Protein AF-A0A965DCK8-F1 (afdb_monomer_lite)

Foldseek 3Di:
DDDDDDDDDDDPPPPPPPPDPPPPPFAEDEPCLQAAPPDDLCVVVPPPPLVPDDPPDPVNVVVVVSSVVSVVVGDTHCVCPPGGHDYDDDDDAPDDDPPDDD

pLDDT: mean 80.08, std 18.5, range [38.28, 96.31]

Sequence (102 aa):
MRKLWIAGCLGMAVLLGSANAWAQNWTEIKWQTLVPKGWDPTKEFKGFDLSKLQDSDPQADAMLKKMREVWDAAPTNDSLQGQKVRISGFAIPLERKGEKVK

Structure (mmCIF, N/CA/C/O backbone):
data_AF-A0A965DCK8-F1
#
_entry.id   AF-A0A965DCK8-F1
#
loop_
_atom_site.group_PDB
_atom_site.id
_atom_site.type_symbol
_atom_site.label_atom_id
_atom_site.label_alt_id
_atom_site.label_comp_id
_atom_site.label_asym_id
_atom_site.label_entity_id
_atom_site.label_seq_id
_atom_site.pdbx_PDB_ins_code
_atom_site.Cartn_x
_atom_site.Cartn_y
_atom_site.Cartn_z
_atom_site.occupancy
_atom_site.B_iso_or_equiv
_atom_site.auth_seq_id
_atom_site.auth_comp_id
_atom_site.auth_asym_id
_atom_site.auth_atom_id
_atom_site.pdbx_PDB_model_num
ATOM 1 N N . MET A 1 1 ? -41.807 5.816 79.628 1.00 38.28 1 MET A N 1
ATOM 2 C CA . MET A 1 1 ? -40.444 6.148 79.161 1.00 38.28 1 MET A CA 1
ATOM 3 C C . MET A 1 1 ? -40.438 6.169 77.639 1.00 38.28 1 MET A C 1
ATOM 5 O O . MET A 1 1 ? -40.853 5.171 77.085 1.00 38.28 1 MET A O 1
ATOM 9 N N . ARG A 1 2 ? -39.967 7.285 77.046 1.00 44.00 2 ARG A N 1
ATOM 10 C CA . ARG A 1 2 ? -39.305 7.455 75.724 1.00 44.00 2 ARG A CA 1
ATOM 11 C C . ARG A 1 2 ? -40.012 6.888 74.476 1.00 44.00 2 ARG A C 1
ATOM 13 O O . ARG A 1 2 ? -40.322 5.717 74.436 1.00 44.00 2 ARG A O 1
ATOM 20 N N . LYS A 1 3 ? -40.145 7.558 73.335 1.00 46.69 3 LYS A N 1
ATOM 21 C CA . LYS A 1 3 ? -39.991 8.932 72.819 1.00 46.69 3 LYS A CA 1
ATOM 22 C C . LYS A 1 3 ? -40.299 8.736 71.319 1.00 46.69 3 LYS A C 1
ATOM 24 O O . LYS A 1 3 ? -39.713 7.850 70.708 1.00 46.69 3 LYS A O 1
ATOM 29 N N . LEU A 1 4 ? -41.198 9.532 70.749 1.00 46.22 4 LEU A N 1
ATOM 30 C CA . LEU A 1 4 ? -41.405 9.657 69.303 1.00 46.22 4 LEU A CA 1
ATOM 31 C C . LEU A 1 4 ? -40.134 10.260 68.676 1.00 46.22 4 LEU A C 1
ATOM 33 O O . LEU A 1 4 ? -39.693 11.296 69.172 1.00 46.22 4 LEU A O 1
ATOM 37 N N . TRP A 1 5 ? -39.554 9.656 67.632 1.00 46.97 5 TRP A N 1
ATOM 38 C CA . TRP A 1 5 ? -38.552 10.314 66.780 1.00 46.97 5 TRP A CA 1
ATOM 39 C C . TRP A 1 5 ? -38.846 10.093 65.296 1.00 46.97 5 TRP A C 1
ATOM 41 O O . TRP A 1 5 ? -38.965 8.974 64.805 1.00 46.97 5 TRP A O 1
ATOM 51 N N . ILE A 1 6 ? -38.972 11.238 64.641 1.00 49.22 6 ILE A N 1
ATOM 52 C CA . ILE A 1 6 ? -38.999 11.510 63.211 1.00 49.22 6 ILE A CA 1
ATOM 53 C C . ILE A 1 6 ? -37.559 11.420 62.663 1.00 49.22 6 ILE A C 1
ATOM 55 O O . ILE A 1 6 ? -36.600 11.581 63.415 1.00 49.22 6 ILE A O 1
ATOM 59 N N . ALA A 1 7 ? -37.462 11.294 61.338 1.00 46.12 7 ALA A N 1
ATOM 60 C CA . ALA A 1 7 ? -36.332 11.640 60.469 1.00 46.12 7 ALA A CA 1
ATOM 61 C C . ALA A 1 7 ? -35.203 10.613 60.290 1.00 46.12 7 ALA A C 1
ATOM 63 O O . ALA A 1 7 ? -34.400 10.340 61.173 1.00 46.12 7 ALA A O 1
ATOM 64 N N . GLY A 1 8 ? -35.088 10.174 59.037 1.00 39.44 8 GLY A N 1
ATOM 65 C CA . GLY A 1 8 ? -33.923 9.517 58.462 1.00 39.44 8 GLY A CA 1
ATOM 66 C C . GLY A 1 8 ? -33.965 9.636 56.942 1.00 39.44 8 GLY A C 1
ATOM 67 O O . GLY A 1 8 ? -34.118 8.644 56.241 1.00 39.44 8 GLY A O 1
ATOM 68 N N . CYS A 1 9 ? -33.914 10.873 56.443 1.00 43.81 9 CYS A N 1
ATOM 69 C CA . CYS A 1 9 ? -33.511 11.161 55.070 1.00 43.81 9 CYS A CA 1
ATOM 70 C C . CYS A 1 9 ? -32.105 10.596 54.790 1.00 43.81 9 CYS A C 1
ATOM 72 O O . CYS A 1 9 ? -31.315 10.409 55.710 1.00 43.81 9 CYS A O 1
ATOM 74 N N . LEU A 1 10 ? -31.793 10.483 53.498 1.00 50.44 10 LEU A N 1
ATOM 75 C CA . LEU A 1 10 ? -30.492 10.173 52.892 1.00 50.44 10 LEU A CA 1
ATOM 76 C C . LEU A 1 10 ? -30.089 8.695 52.858 1.00 50.44 10 LEU A C 1
ATOM 78 O O . LEU A 1 10 ? -29.390 8.174 53.719 1.00 50.44 10 LEU A O 1
ATOM 82 N N . GLY A 1 11 ? -30.410 8.073 51.729 1.00 40.81 11 GLY A N 1
ATOM 83 C CA . GLY A 1 11 ? -29.728 6.872 51.267 1.00 40.81 11 GLY A CA 1
ATOM 84 C C . GLY A 1 11 ? -29.746 6.713 49.751 1.00 40.81 11 GLY A C 1
ATOM 85 O O . GLY A 1 11 ? -29.614 5.597 49.268 1.00 40.81 11 GLY A O 1
ATOM 86 N N . MET A 1 12 ? -29.931 7.791 48.980 1.00 49.59 12 MET A N 1
ATOM 87 C CA . MET A 1 12 ? -29.729 7.735 47.532 1.00 49.59 12 MET A CA 1
ATOM 88 C C . MET A 1 12 ? -28.234 7.924 47.273 1.00 49.59 12 MET A C 1
ATOM 90 O O . MET A 1 12 ? -27.766 9.018 46.966 1.00 49.59 12 MET A O 1
ATOM 94 N N . ALA A 1 13 ? -27.473 6.848 47.486 1.00 54.12 13 ALA A N 1
ATOM 95 C CA . ALA A 1 13 ? -26.117 6.740 46.982 1.00 54.12 13 ALA A CA 1
ATOM 96 C C . ALA A 1 13 ? -26.212 6.796 45.455 1.00 54.12 13 ALA A C 1
ATOM 98 O O . ALA A 1 13 ? -26.556 5.817 44.794 1.00 54.12 13 ALA A O 1
ATOM 99 N N . VAL A 1 14 ? -25.987 7.992 44.913 1.00 55.94 14 VAL A N 1
ATOM 100 C CA . VAL A 1 14 ? -25.745 8.208 43.493 1.00 55.94 14 VAL A CA 1
ATOM 101 C C . VAL A 1 14 ? -24.612 7.266 43.113 1.00 55.94 14 VAL A C 1
ATOM 103 O O . VAL A 1 14 ? -23.477 7.424 43.560 1.00 55.94 14 VAL A O 1
ATOM 106 N N . LEU A 1 15 ? -24.954 6.248 42.327 1.00 56.00 15 LEU A N 1
ATOM 107 C CA . LEU A 1 15 ? -23.996 5.444 41.593 1.00 56.00 15 LEU A CA 1
ATOM 108 C C . LEU A 1 15 ? -23.109 6.431 40.835 1.00 56.00 15 LEU A C 1
ATOM 110 O O . LEU A 1 15 ? -23.576 7.116 39.924 1.00 56.00 15 LEU A O 1
ATOM 114 N N . LEU A 1 16 ? -21.843 6.530 41.238 1.00 55.31 16 LEU A N 1
ATOM 115 C CA . LEU A 1 16 ? -20.790 7.104 40.415 1.00 55.31 16 LEU A CA 1
ATOM 116 C C . LEU A 1 16 ? -20.710 6.228 39.163 1.00 55.31 16 LEU A C 1
ATOM 118 O O . LEU A 1 16 ? -19.996 5.228 39.126 1.00 55.31 16 LEU A O 1
ATOM 122 N N . GLY A 1 17 ? -21.537 6.555 38.170 1.00 52.00 17 GLY A N 1
ATOM 123 C CA . GLY A 1 17 ? -21.516 5.926 36.865 1.00 52.00 17 GLY A CA 1
ATOM 124 C C . GLY A 1 17 ? -20.113 6.073 36.304 1.00 52.00 17 GLY A C 1
ATOM 125 O O . GLY A 1 17 ? -19.612 7.187 36.161 1.00 52.00 17 GLY A O 1
ATOM 126 N N . SER A 1 18 ? -19.467 4.940 36.041 1.00 62.00 18 SER A N 1
ATOM 127 C CA . SER A 1 18 ? -18.153 4.864 35.420 1.00 62.00 18 SER A CA 1
ATOM 128 C C . SER A 1 18 ? -18.168 5.610 34.086 1.00 62.00 18 SER A C 1
ATOM 130 O O . SER A 1 18 ? -18.573 5.078 33.053 1.00 62.00 18 SER A O 1
ATOM 132 N N . ALA A 1 19 ? -17.718 6.860 34.092 1.00 59.06 19 ALA A N 1
ATOM 133 C CA . ALA A 1 19 ? -17.448 7.615 32.883 1.00 59.06 19 ALA A CA 1
ATOM 134 C C . ALA A 1 19 ? -16.143 7.098 32.257 1.00 59.06 19 ALA A C 1
ATOM 136 O O . ALA A 1 19 ? -15.078 7.652 32.501 1.00 59.06 19 ALA A O 1
ATOM 137 N N . ASN A 1 20 ? -16.228 5.975 31.531 1.00 60.19 20 ASN A N 1
ATOM 138 C CA . ASN A 1 20 ? -15.499 5.683 30.283 1.00 60.19 20 ASN A CA 1
ATOM 139 C C . ASN A 1 20 ? -15.671 4.212 29.860 1.00 60.19 20 ASN A C 1
ATOM 141 O O . ASN A 1 20 ? -14.708 3.466 29.712 1.00 60.19 20 ASN A O 1
ATOM 145 N N . ALA A 1 21 ? -16.902 3.785 29.576 1.00 53.66 21 ALA A N 1
ATOM 146 C CA . ALA A 1 21 ? -17.141 2.511 28.883 1.00 53.66 21 ALA A CA 1
ATOM 147 C C . ALA A 1 21 ? -16.972 2.612 27.345 1.00 53.66 21 ALA A C 1
ATOM 149 O O . ALA A 1 21 ? -17.476 1.769 26.608 1.00 53.66 21 ALA A O 1
ATOM 150 N N . TRP A 1 22 ? -16.268 3.637 26.844 1.00 50.97 22 TRP A N 1
ATOM 151 C CA . TRP A 1 22 ? -16.141 3.924 25.405 1.00 50.97 22 TRP A CA 1
ATOM 152 C C . TRP A 1 22 ? -14.706 3.891 24.871 1.00 50.97 22 TRP A C 1
ATOM 154 O O . TRP A 1 22 ? -14.486 4.178 23.696 1.00 50.97 22 TRP A O 1
ATOM 164 N N . ALA A 1 23 ? -13.721 3.498 25.681 1.00 58.53 23 ALA A N 1
ATOM 165 C CA . ALA A 1 23 ? -12.391 3.201 25.162 1.00 58.53 23 ALA A CA 1
ATOM 166 C C . ALA A 1 23 ? -12.406 1.813 24.499 1.00 58.53 23 ALA A C 1
ATOM 168 O O . ALA A 1 23 ? -12.002 0.813 25.087 1.00 58.53 23 ALA A O 1
ATOM 169 N N . GLN A 1 24 ? -12.920 1.732 23.267 1.00 65.25 24 GLN A N 1
ATOM 170 C CA . GLN A 1 24 ? -12.707 0.551 22.431 1.00 65.25 24 GLN A CA 1
ATOM 171 C C . GLN A 1 24 ? -11.206 0.463 22.117 1.00 65.25 24 GLN A C 1
ATOM 173 O O . GLN A 1 24 ? -10.655 1.243 21.331 1.00 65.25 24 GLN A O 1
ATOM 178 N N . ASN A 1 25 ? -10.527 -0.474 22.775 1.00 82.62 25 ASN A N 1
ATOM 179 C CA . ASN A 1 25 ? -9.110 -0.749 22.570 1.00 82.62 25 ASN A CA 1
ATOM 180 C C . ASN A 1 25 ? -8.917 -1.569 21.288 1.00 82.62 25 ASN A C 1
ATOM 182 O O . ASN A 1 25 ? -8.654 -2.766 21.330 1.00 82.62 25 ASN A O 1
ATOM 186 N N . TRP A 1 26 ? -9.089 -0.922 20.134 1.00 91.25 26 TRP A N 1
ATOM 187 C CA . TRP A 1 26 ? -8.735 -1.504 18.841 1.00 91.25 26 TRP A CA 1
ATOM 188 C C . TRP A 1 26 ? -7.229 -1.728 18.741 1.00 91.25 26 TRP A C 1
ATOM 190 O O . TRP A 1 26 ? -6.457 -0.864 19.171 1.00 91.25 26 TRP A O 1
ATOM 200 N N . THR A 1 27 ? -6.826 -2.837 18.119 1.00 93.38 27 THR A N 1
ATOM 201 C CA . THR A 1 27 ? -5.422 -3.086 17.783 1.00 93.38 27 THR A CA 1
ATOM 202 C C . THR A 1 27 ? -4.948 -2.018 16.806 1.00 93.38 27 THR A C 1
ATOM 204 O O . THR A 1 27 ? -5.542 -1.828 15.742 1.00 93.38 27 THR A O 1
ATOM 207 N N . GLU A 1 28 ? -3.892 -1.302 17.179 1.00 94.81 28 GLU A N 1
ATOM 208 C CA . GLU A 1 28 ? -3.245 -0.334 16.301 1.00 94.81 28 GLU A CA 1
ATOM 209 C C . GLU A 1 28 ? -2.380 -1.054 15.262 1.00 94.81 28 GLU A C 1
ATOM 211 O O . GLU A 1 28 ? -1.603 -1.952 15.594 1.00 94.81 28 GLU A O 1
ATOM 216 N N . ILE A 1 29 ? -2.520 -0.661 13.998 1.00 96.31 29 ILE A N 1
ATOM 217 C CA . ILE A 1 29 ? -1.751 -1.192 12.872 1.00 96.31 29 ILE A CA 1
ATOM 218 C C . ILE A 1 29 ? -1.052 -0.064 12.116 1.00 96.31 29 ILE A C 1
ATOM 220 O O . ILE A 1 29 ? -1.438 1.103 12.186 1.00 96.31 29 ILE A O 1
ATOM 224 N N . LYS A 1 30 ? -0.029 -0.429 11.343 1.00 96.12 30 LYS A N 1
ATOM 225 C CA . LYS A 1 30 ? 0.673 0.488 10.441 1.00 96.12 30 LYS A CA 1
ATOM 226 C C . LYS A 1 30 ? 0.194 0.286 9.005 1.00 96.12 30 LYS A C 1
ATOM 228 O O . LYS A 1 30 ? -0.277 -0.793 8.654 1.00 96.12 30 LYS A O 1
ATOM 233 N N . TRP A 1 31 ? 0.402 1.288 8.152 1.00 95.62 31 TRP A N 1
ATOM 234 C CA . TRP A 1 31 ? 0.111 1.203 6.713 1.00 95.62 31 TRP A CA 1
ATOM 235 C C . TRP A 1 31 ? 0.779 0.005 6.035 1.00 95.62 31 TRP A C 1
ATOM 237 O O . TRP A 1 31 ? 0.168 -0.642 5.192 1.00 95.62 31 TRP A O 1
ATOM 247 N N . GLN A 1 32 ? 1.993 -0.358 6.455 1.00 94.62 32 GLN A N 1
ATOM 248 C CA . GLN A 1 32 ? 2.715 -1.514 5.916 1.00 94.62 32 GLN A CA 1
ATOM 249 C C . GLN A 1 32 ? 1.988 -2.841 6.175 1.00 94.62 32 GLN A C 1
ATOM 251 O O . GLN A 1 32 ? 2.172 -3.785 5.417 1.00 94.62 32 GLN A O 1
ATOM 256 N N . THR A 1 33 ? 1.141 -2.924 7.206 1.00 95.12 33 THR A N 1
ATOM 257 C CA . THR A 1 33 ? 0.353 -4.128 7.497 1.00 95.12 33 THR A CA 1
ATOM 258 C C . THR A 1 33 ? -0.723 -4.378 6.435 1.00 95.12 33 THR A C 1
ATOM 260 O O . THR A 1 33 ? -1.168 -5.511 6.292 1.00 95.12 33 THR A O 1
ATOM 263 N N . LEU A 1 34 ? -1.128 -3.364 5.659 1.00 94.94 34 LEU A N 1
ATOM 264 C CA . LEU A 1 34 ? -2.082 -3.540 4.556 1.00 94.94 34 LEU A CA 1
ATOM 265 C C . LEU A 1 34 ? -1.474 -4.296 3.368 1.00 94.94 34 LEU A C 1
ATOM 267 O O . LEU A 1 34 ? -2.213 -4.858 2.565 1.00 94.94 34 LEU A O 1
ATOM 271 N N . VAL A 1 35 ? -0.142 -4.330 3.273 1.00 95.00 35 VAL A N 1
ATOM 272 C CA . VAL A 1 35 ? 0.581 -5.023 2.209 1.00 95.00 35 VAL A CA 1
ATOM 273 C C . VAL A 1 35 ? 0.700 -6.515 2.544 1.00 95.00 35 VAL A C 1
ATOM 275 O O . VAL A 1 35 ? 1.214 -6.860 3.614 1.00 95.00 35 VAL A O 1
ATOM 278 N N . PRO A 1 36 ? 0.267 -7.426 1.654 1.00 94.88 36 PRO A N 1
ATOM 279 C CA . PRO A 1 36 ? 0.426 -8.861 1.863 1.00 94.88 36 PRO A CA 1
ATOM 280 C C . PRO A 1 36 ? 1.891 -9.274 1.953 1.00 94.88 36 PRO A C 1
ATOM 282 O O . PRO A 1 36 ? 2.765 -8.744 1.262 1.00 94.88 36 PRO A O 1
ATOM 285 N N . LYS A 1 37 ? 2.170 -10.286 2.776 1.00 92.25 37 LYS A N 1
ATOM 286 C CA . LYS A 1 37 ? 3.521 -10.843 2.879 1.00 92.25 37 LYS A CA 1
ATOM 287 C C . LYS A 1 37 ? 3.962 -11.409 1.528 1.00 92.25 37 LYS A C 1
ATOM 289 O O . LYS A 1 37 ? 3.267 -12.231 0.944 1.00 92.25 37 LYS A O 1
ATOM 294 N N . GLY A 1 38 ? 5.148 -11.008 1.078 1.00 91.00 38 GLY A N 1
ATOM 295 C CA . GLY A 1 38 ? 5.769 -11.535 -0.140 1.00 91.00 38 GLY A CA 1
ATOM 296 C C . GLY A 1 38 ? 5.298 -10.890 -1.445 1.00 91.00 38 GLY A C 1
ATOM 297 O O . GLY A 1 38 ? 5.812 -11.263 -2.498 1.00 91.00 38 GLY A O 1
ATOM 298 N N . TRP A 1 39 ? 4.377 -9.921 -1.402 1.00 94.25 39 TRP A N 1
ATOM 299 C CA . TRP A 1 39 ? 4.066 -9.122 -2.584 1.00 94.25 39 TRP A CA 1
ATOM 300 C C . TRP A 1 39 ? 5.179 -8.096 -2.835 1.00 94.25 39 TRP A C 1
ATOM 302 O O . TRP A 1 39 ? 5.520 -7.304 -1.958 1.00 94.25 39 TRP A O 1
ATOM 312 N N . ASP A 1 40 ? 5.756 -8.143 -4.035 1.00 93.12 40 ASP A N 1
ATOM 313 C CA . ASP A 1 40 ? 6.824 -7.255 -4.493 1.00 93.12 40 ASP A CA 1
ATOM 314 C C . ASP A 1 40 ? 6.438 -6.697 -5.876 1.00 93.12 40 ASP A C 1
ATOM 316 O O . ASP A 1 40 ? 6.569 -7.418 -6.872 1.00 93.12 40 ASP A O 1
ATOM 320 N N . PRO A 1 41 ? 5.979 -5.433 -5.966 1.00 91.44 41 PRO A N 1
ATOM 321 C CA . PRO A 1 41 ? 5.564 -4.827 -7.233 1.00 91.44 41 PRO A CA 1
ATOM 322 C C . PRO A 1 41 ? 6.740 -4.597 -8.196 1.00 91.44 41 PRO A C 1
ATOM 324 O O . PRO A 1 41 ? 6.529 -4.355 -9.379 1.00 91.44 41 PRO A O 1
ATOM 327 N N . THR A 1 42 ? 7.985 -4.694 -7.714 1.00 91.62 42 THR A N 1
ATOM 328 C CA . THR A 1 42 ? 9.195 -4.486 -8.526 1.00 91.62 42 THR A CA 1
ATOM 329 C C . THR A 1 42 ? 9.731 -5.774 -9.143 1.00 91.62 42 THR A C 1
ATOM 331 O O . THR A 1 42 ? 10.655 -5.730 -9.953 1.00 91.62 42 THR A O 1
ATOM 334 N N . LYS A 1 43 ? 9.169 -6.936 -8.781 1.00 92.12 43 LYS A N 1
ATOM 335 C CA . LYS A 1 43 ? 9.695 -8.257 -9.153 1.00 92.12 43 LYS A CA 1
ATOM 336 C C . LYS A 1 43 ? 9.909 -8.422 -10.659 1.00 92.12 43 LYS A C 1
ATOM 338 O O . LYS A 1 43 ? 10.936 -8.961 -11.056 1.00 92.12 43 LYS A O 1
ATOM 343 N N . GLU A 1 44 ? 8.963 -7.957 -11.471 1.00 85.69 44 GLU A N 1
ATOM 344 C CA . GLU A 1 44 ? 9.002 -8.073 -12.938 1.00 85.69 44 GLU A CA 1
ATOM 345 C C . GLU A 1 44 ? 10.002 -7.108 -13.596 1.00 85.69 44 GLU A C 1
ATOM 347 O O . GLU A 1 44 ? 10.388 -7.308 -14.743 1.00 85.69 44 GLU A O 1
ATOM 352 N N . PHE A 1 45 ? 10.468 -6.099 -12.858 1.00 89.19 45 PHE A N 1
ATOM 353 C CA . PHE A 1 45 ? 11.381 -5.062 -13.346 1.00 89.19 45 PHE A CA 1
ATOM 354 C C . PHE A 1 45 ? 12.829 -5.280 -12.889 1.00 89.19 45 PHE A C 1
ATOM 356 O O . PHE A 1 45 ? 13.725 -4.511 -13.240 1.00 89.19 45 PHE A O 1
ATOM 363 N N . LYS A 1 46 ? 13.091 -6.334 -12.107 1.00 88.62 46 LYS A N 1
ATOM 364 C CA . LYS A 1 46 ? 14.449 -6.672 -11.670 1.00 88.62 46 LYS A CA 1
ATOM 365 C C . LYS A 1 46 ? 15.324 -6.962 -12.889 1.00 88.62 46 LYS A C 1
ATOM 367 O O . LYS A 1 46 ? 14.997 -7.813 -13.706 1.00 88.62 46 LYS A O 1
ATOM 372 N N . GLY A 1 47 ? 16.450 -6.260 -12.982 1.00 85.56 47 GLY A N 1
ATOM 373 C CA . GLY A 1 47 ? 17.388 -6.374 -14.103 1.00 85.56 47 GLY A CA 1
ATOM 374 C C . GLY A 1 47 ? 17.209 -5.314 -15.191 1.00 85.56 47 GLY A C 1
ATOM 375 O O . GLY A 1 47 ? 18.085 -5.195 -16.044 1.00 85.56 47 GLY A O 1
ATOM 376 N N . PHE A 1 48 ? 16.148 -4.503 -15.138 1.00 84.75 48 PHE A N 1
ATOM 377 C CA . PHE A 1 48 ? 16.031 -3.315 -15.978 1.00 84.75 48 PHE A CA 1
ATOM 378 C C . PHE A 1 48 ? 16.667 -2.111 -15.290 1.00 84.75 48 PHE A C 1
ATOM 380 O O . PHE A 1 48 ? 16.375 -1.806 -14.133 1.00 84.75 48 PHE A O 1
ATOM 387 N N . ASP A 1 49 ? 17.517 -1.394 -16.020 1.00 86.25 49 ASP A N 1
ATOM 388 C CA . ASP A 1 49 ? 18.030 -0.103 -15.576 1.00 86.25 49 ASP A CA 1
ATOM 389 C C . ASP A 1 49 ? 17.068 1.005 -16.011 1.00 86.25 49 ASP A C 1
ATOM 391 O O . ASP A 1 49 ? 17.248 1.648 -17.046 1.00 86.25 49 ASP A O 1
ATOM 395 N N . LEU A 1 50 ? 16.015 1.202 -15.215 1.00 84.31 50 LEU A N 1
ATOM 396 C CA . LEU A 1 50 ? 14.984 2.205 -15.487 1.00 84.31 50 LEU A CA 1
ATOM 397 C C . LEU A 1 50 ? 15.546 3.636 -15.518 1.00 84.31 50 LEU A C 1
ATOM 399 O O . LEU A 1 50 ? 14.933 4.506 -16.121 1.00 84.31 50 LEU A O 1
ATOM 403 N N . SER A 1 51 ? 16.719 3.882 -14.918 1.00 85.12 51 SER A N 1
ATOM 404 C CA . SER A 1 51 ? 17.348 5.211 -14.895 1.00 85.12 51 SER A CA 1
ATOM 405 C C . SER A 1 51 ? 17.914 5.647 -16.249 1.00 85.12 51 SER A C 1
ATOM 407 O O . SER A 1 51 ? 18.175 6.829 -16.458 1.00 85.12 51 SER A O 1
ATOM 409 N N . LYS A 1 52 ? 18.103 4.698 -17.174 1.00 87.56 52 LYS A N 1
ATOM 410 C CA . LYS A 1 52 ? 18.602 4.960 -18.531 1.00 87.56 52 LYS A CA 1
ATOM 411 C C . LYS A 1 52 ? 17.495 5.221 -19.546 1.00 87.56 52 LYS A C 1
ATOM 413 O O . LYS A 1 52 ? 17.801 5.615 -20.670 1.00 87.56 52 LYS A O 1
ATOM 418 N N . LEU A 1 53 ? 16.241 4.979 -19.173 1.00 87.44 53 LEU A N 1
ATOM 419 C CA . LEU A 1 53 ? 15.099 5.236 -20.038 1.00 87.44 53 LEU A CA 1
ATOM 420 C C . LEU A 1 53 ? 14.790 6.733 -20.028 1.00 87.44 53 LEU A C 1
ATOM 422 O O . LEU A 1 53 ? 14.763 7.365 -18.973 1.00 87.44 53 LEU A O 1
ATOM 426 N N . GLN A 1 54 ? 14.577 7.301 -21.211 1.00 88.19 54 GLN A N 1
ATOM 427 C CA . GLN A 1 54 ? 14.105 8.675 -21.354 1.00 88.19 54 GLN A CA 1
ATOM 428 C C . GLN A 1 54 ? 12.585 8.673 -21.484 1.00 88.19 54 GLN A C 1
ATOM 430 O O . GLN A 1 54 ? 12.028 7.767 -22.092 1.00 88.19 54 GLN A O 1
ATOM 435 N N . ASP A 1 55 ? 11.919 9.725 -21.016 1.00 84.75 55 ASP A N 1
ATOM 436 C CA . ASP A 1 55 ? 10.453 9.830 -21.097 1.00 84.75 55 ASP A CA 1
ATOM 437 C C . ASP A 1 55 ? 9.911 9.821 -22.541 1.00 84.75 55 ASP A C 1
ATOM 439 O O . ASP A 1 55 ? 8.737 9.552 -22.755 1.00 84.75 55 ASP A O 1
ATOM 443 N N . SER A 1 56 ? 10.751 10.115 -23.544 1.00 89.44 56 SER A N 1
ATOM 444 C CA . SER A 1 56 ? 10.383 10.037 -24.970 1.00 89.44 56 SER A CA 1
ATOM 445 C C . SER A 1 56 ? 10.601 8.655 -25.601 1.00 89.44 56 SER A C 1
ATOM 447 O O . SER A 1 56 ? 10.298 8.465 -26.780 1.00 89.44 56 SER A O 1
ATOM 449 N N . ASP A 1 57 ? 11.140 7.696 -24.843 1.00 91.12 57 ASP A N 1
ATOM 450 C CA . ASP A 1 57 ? 11.383 6.330 -25.297 1.00 91.12 57 ASP A CA 1
ATOM 451 C C . ASP A 1 57 ? 10.082 5.507 -25.224 1.00 91.12 57 ASP A C 1
ATOM 453 O O . ASP A 1 57 ? 9.521 5.344 -24.136 1.00 91.12 57 ASP A O 1
ATOM 457 N N . PRO A 1 58 ? 9.615 4.904 -26.334 1.00 90.56 58 PRO A N 1
ATOM 458 C CA . PRO A 1 58 ? 8.465 3.998 -26.316 1.00 90.56 58 PRO A CA 1
ATOM 459 C C . PRO A 1 58 ? 8.591 2.842 -25.307 1.00 90.56 58 PRO A C 1
ATOM 461 O O . PRO A 1 58 ? 7.584 2.322 -24.817 1.00 90.56 58 PRO A O 1
ATOM 464 N N . GLN A 1 59 ? 9.816 2.418 -24.977 1.00 89.62 59 GLN A N 1
ATOM 465 C CA . GLN A 1 59 ? 10.065 1.415 -23.945 1.00 89.62 59 GLN A CA 1
ATOM 466 C C . GLN A 1 59 ? 9.752 1.948 -22.538 1.00 89.62 59 GLN A C 1
ATOM 468 O O . GLN A 1 59 ? 9.234 1.189 -21.714 1.00 89.62 59 GLN A O 1
ATOM 473 N N . ALA A 1 60 ? 10.019 3.228 -22.256 1.00 91.50 60 ALA A N 1
ATOM 474 C CA . ALA A 1 60 ? 9.669 3.857 -20.983 1.00 91.50 60 ALA A CA 1
ATOM 475 C C . ALA A 1 60 ? 8.151 3.831 -20.768 1.00 91.50 60 ALA A C 1
ATOM 477 O O . ALA A 1 60 ? 7.683 3.366 -19.726 1.00 91.50 60 ALA A O 1
ATOM 478 N N . ASP A 1 61 ? 7.390 4.216 -21.795 1.00 92.00 61 ASP A N 1
ATOM 479 C CA . ASP A 1 61 ? 5.925 4.183 -21.785 1.00 92.00 61 ASP A CA 1
ATOM 480 C C . ASP A 1 61 ? 5.384 2.7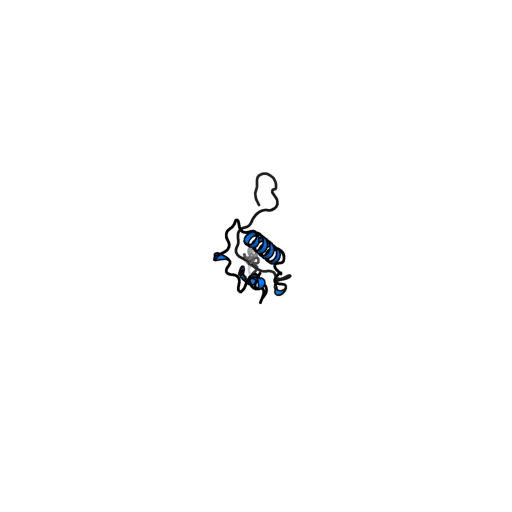71 -21.541 1.00 92.00 61 ASP A C 1
ATOM 482 O O . ASP A 1 61 ? 4.497 2.562 -20.705 1.00 92.00 61 ASP A O 1
ATOM 486 N N . ALA A 1 62 ? 5.944 1.776 -22.237 1.00 91.12 62 ALA A N 1
ATOM 487 C CA . ALA A 1 62 ? 5.548 0.382 -22.073 1.00 91.12 62 ALA A CA 1
ATOM 488 C C . ALA A 1 62 ? 5.793 -0.117 -20.638 1.00 91.12 62 ALA A C 1
ATOM 490 O O . ALA A 1 62 ? 4.937 -0.798 -20.065 1.00 91.12 62 ALA A O 1
ATOM 491 N N . MET A 1 63 ? 6.934 0.234 -20.035 1.00 90.94 63 MET A N 1
ATOM 492 C CA . MET A 1 63 ? 7.260 -0.182 -18.668 1.00 90.94 63 MET A CA 1
ATOM 493 C C . MET A 1 63 ? 6.421 0.549 -17.623 1.00 90.94 63 MET A C 1
ATOM 495 O O . MET A 1 63 ? 5.936 -0.087 -16.689 1.00 90.94 63 MET A O 1
ATOM 499 N N . LEU A 1 64 ? 6.169 1.849 -17.798 1.00 91.69 64 LEU A N 1
ATOM 500 C CA . LEU A 1 64 ? 5.260 2.615 -16.941 1.00 91.69 64 LEU A CA 1
ATOM 501 C C . LEU A 1 64 ? 3.845 2.041 -16.967 1.00 91.69 64 LEU A C 1
ATOM 503 O O . LEU A 1 64 ? 3.226 1.876 -15.914 1.00 91.69 64 LEU A O 1
ATOM 507 N N . LYS A 1 65 ? 3.347 1.693 -18.160 1.00 93.44 65 LYS A N 1
ATOM 508 C CA . LYS A 1 65 ? 2.050 1.032 -18.316 1.00 93.44 65 LYS A CA 1
ATOM 509 C C . LYS A 1 65 ? 2.018 -0.285 -17.546 1.00 93.44 65 LYS A C 1
ATOM 511 O O . LYS A 1 65 ? 1.106 -0.499 -16.752 1.00 93.44 65 LYS A O 1
ATOM 516 N N . LYS A 1 66 ? 3.036 -1.129 -17.718 1.00 92.69 66 LYS A N 1
ATOM 517 C CA . LYS A 1 66 ? 3.125 -2.407 -17.009 1.00 92.69 66 LYS A CA 1
ATOM 518 C C . LYS A 1 66 ? 3.197 -2.223 -15.490 1.00 92.69 66 LYS A C 1
ATOM 520 O O . LYS A 1 66 ? 2.570 -2.966 -14.743 1.00 92.69 66 LYS A O 1
ATOM 525 N N . MET A 1 67 ? 3.928 -1.213 -15.025 1.00 93.88 67 MET A N 1
ATOM 526 C CA . MET A 1 67 ? 4.059 -0.902 -13.603 1.00 93.88 67 MET A CA 1
ATOM 527 C C . MET A 1 67 ? 2.724 -0.431 -13.007 1.00 93.88 67 MET A C 1
ATOM 529 O O . MET A 1 67 ? 2.357 -0.849 -11.910 1.00 93.88 67 MET A O 1
ATOM 533 N N . ARG A 1 68 ? 1.954 0.366 -13.760 1.00 94.50 68 ARG A N 1
ATOM 534 C CA . ARG A 1 68 ? 0.583 0.744 -13.394 1.00 94.50 68 ARG A CA 1
ATOM 535 C C . ARG A 1 68 ? -0.331 -0.473 -13.298 1.00 94.50 68 ARG A C 1
ATOM 537 O O . ARG A 1 68 ? -0.999 -0.620 -12.287 1.00 94.50 68 ARG A O 1
ATOM 544 N N . GLU A 1 69 ? -0.295 -1.374 -14.277 1.00 95.81 69 GLU A N 1
ATOM 545 C CA . GLU A 1 69 ? -1.095 -2.609 -14.251 1.00 95.81 69 GLU A CA 1
ATOM 546 C C . GLU A 1 69 ? -0.804 -3.466 -13.005 1.00 95.81 69 GLU A C 1
ATOM 548 O O . GLU A 1 69 ? -1.726 -4.009 -12.399 1.00 95.81 69 GLU A O 1
ATOM 553 N N . VAL A 1 70 ? 0.463 -3.562 -12.582 1.00 95.19 70 VAL A N 1
ATOM 554 C CA . VAL A 1 70 ? 0.850 -4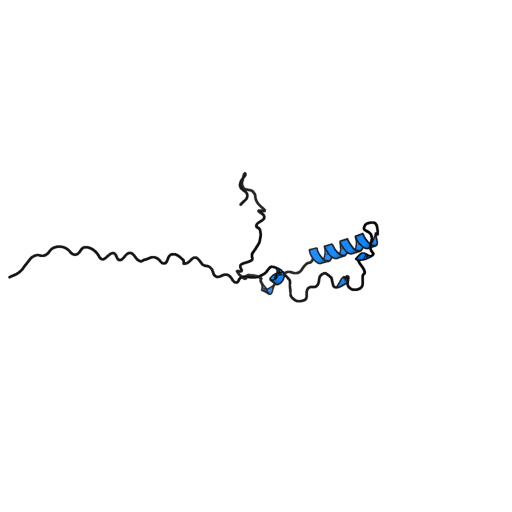.290 -11.359 1.00 95.19 70 VAL A CA 1
ATOM 555 C C . VAL A 1 70 ? 0.303 -3.615 -10.096 1.00 95.19 70 VAL A C 1
ATOM 557 O O . VAL A 1 70 ? -0.144 -4.311 -9.184 1.00 95.19 70 VAL A O 1
ATOM 560 N N . TRP A 1 71 ? 0.322 -2.281 -10.024 1.00 93.88 71 TRP A N 1
ATOM 561 C CA . TRP A 1 71 ? -0.248 -1.548 -8.887 1.00 93.88 71 TRP A CA 1
ATOM 562 C C . TRP A 1 71 ? -1.774 -1.564 -8.861 1.00 93.88 71 TRP A C 1
ATOM 564 O O . TRP A 1 71 ? -2.348 -1.682 -7.781 1.00 93.88 71 TRP A O 1
ATOM 574 N N . ASP A 1 72 ? -2.428 -1.503 -10.017 1.00 95.75 72 ASP A N 1
ATOM 575 C CA . ASP A 1 72 ? -3.886 -1.607 -10.124 1.00 95.75 72 ASP A CA 1
ATOM 576 C C . ASP A 1 72 ? -4.375 -3.001 -9.692 1.00 95.75 72 ASP A C 1
ATOM 578 O O . ASP A 1 72 ? -5.460 -3.142 -9.131 1.00 95.75 72 ASP A O 1
ATOM 582 N N . ALA A 1 73 ? -3.545 -4.030 -9.895 1.00 94.75 73 ALA A N 1
ATOM 583 C CA . ALA A 1 73 ? -3.778 -5.400 -9.445 1.00 94.75 73 ALA A CA 1
ATOM 584 C C . ALA A 1 73 ? -3.198 -5.704 -8.046 1.00 94.75 73 ALA A C 1
ATOM 586 O O . ALA A 1 73 ? -3.029 -6.877 -7.696 1.00 94.75 73 ALA A O 1
ATOM 587 N N . ALA A 1 74 ? -2.859 -4.682 -7.248 1.00 95.69 74 ALA A N 1
ATOM 588 C CA . ALA A 1 74 ? -2.291 -4.878 -5.918 1.00 95.69 74 ALA A CA 1
ATOM 589 C C . ALA A 1 74 ? -3.223 -5.728 -5.024 1.00 95.69 74 ALA A C 1
ATOM 591 O O . ALA A 1 74 ? -4.389 -5.371 -4.833 1.00 95.69 74 ALA A O 1
ATOM 592 N N . PRO A 1 75 ? -2.733 -6.843 -4.449 1.00 95.25 75 PRO A N 1
ATOM 593 C CA . PRO A 1 75 ? -3.543 -7.716 -3.617 1.00 95.25 75 PRO A CA 1
ATOM 594 C C . PRO A 1 75 ? -3.827 -7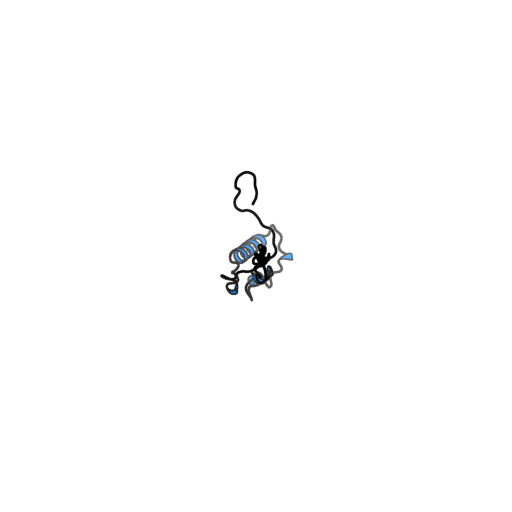.090 -2.248 1.00 95.25 75 PRO A C 1
ATOM 596 O O . PRO A 1 75 ? -3.010 -6.355 -1.687 1.00 95.25 75 PRO A O 1
ATOM 599 N N . THR A 1 76 ? -4.969 -7.450 -1.669 1.00 94.56 76 THR A N 1
ATOM 600 C CA . THR A 1 76 ? -5.329 -7.110 -0.290 1.00 94.56 76 THR A CA 1
ATOM 601 C C . THR A 1 76 ? -4.693 -8.069 0.708 1.00 94.56 76 THR A C 1
ATOM 603 O O . THR A 1 76 ? -4.438 -9.233 0.403 1.00 94.56 76 THR A O 1
ATOM 606 N N . ASN A 1 77 ? -4.440 -7.602 1.935 1.00 95.69 77 ASN A N 1
ATOM 607 C CA . ASN A 1 77 ? -4.040 -8.493 3.021 1.00 95.69 77 ASN A CA 1
ATOM 608 C C . ASN A 1 77 ? -5.270 -9.128 3.684 1.00 95.69 77 ASN A C 1
ATOM 610 O O . ASN A 1 77 ? -5.829 -8.581 4.638 1.00 95.69 77 ASN A O 1
ATOM 614 N N . ASP A 1 78 ? -5.638 -10.319 3.214 1.00 94.31 78 ASP A N 1
ATOM 615 C CA . ASP A 1 78 ? -6.826 -11.056 3.663 1.00 94.31 78 ASP A CA 1
ATOM 616 C C . ASP A 1 78 ? -6.808 -11.401 5.156 1.00 94.31 78 ASP A C 1
ATOM 618 O O . ASP A 1 78 ? -7.859 -11.555 5.774 1.00 94.31 78 A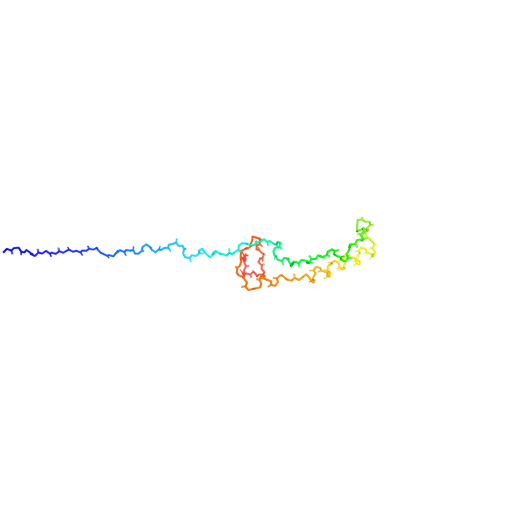SP A O 1
ATOM 622 N N . SER A 1 79 ? -5.628 -11.444 5.789 1.00 93.38 79 SER A N 1
ATOM 623 C CA . SER A 1 79 ? -5.544 -11.678 7.236 1.00 93.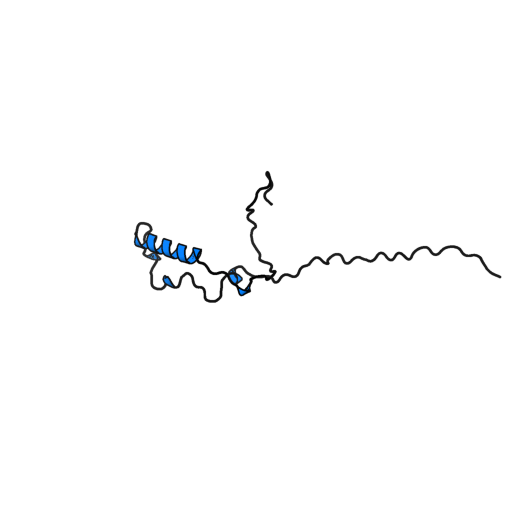38 79 SER A CA 1
ATOM 624 C C . SER A 1 79 ? -6.218 -10.577 8.060 1.00 93.38 79 SER A C 1
ATOM 626 O O . SER A 1 79 ? -6.616 -10.836 9.191 1.00 93.38 79 SER A O 1
ATOM 628 N N . LEU A 1 80 ? -6.379 -9.368 7.507 1.00 94.31 80 LEU A N 1
ATOM 629 C CA . LEU A 1 80 ? -7.043 -8.239 8.166 1.00 94.31 80 LEU A CA 1
ATOM 630 C C . LEU A 1 80 ? -8.558 -8.207 7.935 1.00 94.31 80 LEU A C 1
ATOM 632 O O . LEU A 1 80 ? -9.250 -7.378 8.531 1.00 94.31 80 LEU A O 1
ATOM 636 N N . GLN A 1 81 ? -9.092 -9.082 7.081 1.00 94.62 81 GLN A N 1
ATOM 637 C CA . GLN A 1 81 ? -10.505 -9.069 6.732 1.00 94.62 81 GLN A CA 1
ATOM 638 C C . GLN A 1 81 ? -11.385 -9.294 7.971 1.00 94.62 81 GLN A C 1
ATOM 640 O O . GLN A 1 81 ? -11.176 -10.216 8.755 1.00 94.62 81 GLN A O 1
ATOM 645 N N . GLY A 1 82 ? -12.376 -8.418 8.162 1.00 93.44 82 GLY A N 1
ATOM 646 C CA . GLY A 1 82 ? -13.316 -8.484 9.288 1.00 93.44 82 GLY A CA 1
ATOM 647 C C . GLY A 1 82 ? -12.733 -8.080 10.648 1.00 93.44 82 GLY A C 1
ATOM 648 O O . GLY A 1 82 ? -13.479 -8.005 11.626 1.00 93.44 82 GLY A O 1
ATOM 649 N N . GLN A 1 83 ? -11.434 -7.779 10.734 1.00 94.12 83 GLN A N 1
ATOM 650 C CA . GLN A 1 83 ? -10.827 -7.303 11.971 1.00 94.12 83 GLN A CA 1
ATOM 651 C C . GLN A 1 83 ? -11.165 -5.834 12.219 1.00 94.12 83 GLN A C 1
ATOM 653 O O . GLN A 1 83 ? -11.169 -5.002 11.313 1.00 94.12 83 GLN A O 1
ATOM 658 N N . LYS A 1 84 ? -11.403 -5.497 13.485 1.00 94.38 84 LYS A N 1
ATOM 659 C CA . LYS A 1 84 ? -11.613 -4.115 13.907 1.00 94.38 84 LYS A CA 1
ATOM 660 C C . LYS A 1 84 ? -10.287 -3.554 14.426 1.00 94.38 84 LYS A C 1
ATOM 662 O O . LYS A 1 84 ? -9.771 -4.003 15.449 1.00 94.38 84 LYS A O 1
ATOM 667 N N . VAL A 1 85 ? -9.730 -2.596 13.692 1.00 94.75 85 VAL A N 1
ATOM 668 C CA . VAL A 1 85 ? -8.371 -2.068 13.886 1.00 94.75 85 VAL A CA 1
ATOM 669 C C . VAL A 1 85 ? -8.367 -0.540 13.915 1.00 94.75 85 VAL A C 1
ATOM 671 O O . VAL A 1 85 ? -9.322 0.105 13.482 1.00 94.75 85 VAL A O 1
ATOM 674 N N . ARG A 1 86 ? -7.278 0.044 14.419 1.00 94.75 86 ARG A N 1
ATOM 675 C CA . ARG A 1 86 ? -6.998 1.484 14.361 1.00 94.75 86 ARG A CA 1
ATOM 676 C C . ARG A 1 86 ? -5.783 1.724 13.469 1.00 94.75 86 ARG A C 1
ATOM 678 O O . ARG A 1 86 ? -4.754 1.088 13.663 1.00 94.75 86 ARG A O 1
ATOM 685 N N . ILE A 1 87 ? -5.892 2.659 12.531 1.00 95.56 87 ILE A N 1
ATOM 686 C CA . ILE A 1 87 ? -4.789 3.099 11.671 1.00 95.56 87 ILE A CA 1
ATOM 687 C C . ILE A 1 87 ? -4.771 4.627 11.609 1.00 95.56 87 ILE A C 1
ATOM 689 O O . ILE A 1 87 ? -5.818 5.263 11.494 1.00 95.56 87 ILE A O 1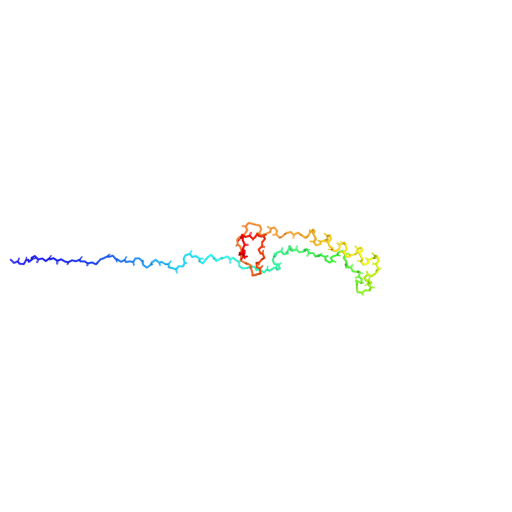
ATOM 693 N N . SER A 1 88 ? -3.586 5.218 11.709 1.00 95.69 88 SER A N 1
ATOM 694 C CA . SER A 1 88 ? -3.400 6.670 11.622 1.00 95.69 88 SER A CA 1
ATOM 695 C C . SER A 1 88 ? -3.430 7.134 10.164 1.00 95.69 88 SER A C 1
ATOM 697 O O . SER A 1 88 ? -2.755 6.537 9.329 1.00 95.69 88 SER A O 1
ATOM 699 N N . GLY A 1 89 ? -4.154 8.209 9.841 1.00 94.50 89 GLY A N 1
ATOM 700 C CA . GLY A 1 89 ? -4.253 8.717 8.469 1.00 94.50 89 GLY A CA 1
ATOM 701 C C . GLY A 1 89 ? -5.051 10.014 8.339 1.00 94.50 89 GLY A C 1
ATOM 702 O O . GLY A 1 89 ? -5.530 10.564 9.328 1.00 94.50 89 GLY A O 1
ATOM 703 N N . PHE A 1 90 ? -5.197 10.484 7.100 1.00 93.75 90 PHE A N 1
ATOM 704 C CA . PHE A 1 90 ? -6.036 11.629 6.747 1.00 93.75 90 PHE A CA 1
ATOM 705 C C . PHE A 1 90 ? -7.353 11.139 6.142 1.00 93.75 90 PHE A C 1
ATOM 707 O O . PHE A 1 90 ? -7.351 10.243 5.298 1.00 93.75 90 PHE A O 1
ATOM 714 N N . ALA A 1 91 ? -8.473 11.724 6.560 1.00 88.62 91 ALA A N 1
ATOM 715 C CA . ALA A 1 91 ? -9.780 11.421 5.988 1.00 88.62 91 ALA A CA 1
ATOM 716 C C . ALA A 1 91 ? -10.029 12.304 4.758 1.00 88.62 91 ALA A C 1
ATOM 718 O O . ALA A 1 91 ? -9.925 13.527 4.844 1.00 88.62 91 ALA A O 1
ATOM 719 N N . ILE A 1 92 ? -10.370 11.681 3.626 1.00 88.38 92 ILE A N 1
ATOM 720 C CA . ILE A 1 92 ? -10.833 12.371 2.417 1.00 88.38 92 ILE A CA 1
ATOM 721 C C . ILE A 1 92 ? -12.321 12.058 2.246 1.00 88.38 92 ILE A C 1
ATOM 723 O O . ILE A 1 92 ? -12.668 10.910 1.959 1.00 88.38 92 ILE A O 1
ATOM 727 N N . PRO A 1 93 ? -13.209 13.045 2.422 1.00 87.25 93 PRO A N 1
ATOM 728 C CA . PRO A 1 93 ? -14.641 12.805 2.299 1.00 87.25 93 PRO A CA 1
ATOM 729 C C . PRO A 1 93 ? -15.055 12.545 0.857 1.00 87.25 93 PRO A C 1
ATOM 731 O O . PRO A 1 93 ? -14.791 13.355 -0.032 1.00 87.25 93 PRO A O 1
ATOM 734 N N . LEU A 1 94 ? -15.722 11.412 0.637 1.00 84.62 94 LEU A N 1
ATOM 735 C CA . LEU A 1 94 ? -16.235 11.019 -0.680 1.00 84.62 94 LEU A CA 1
ATOM 736 C C . LEU A 1 94 ? -17.613 11.628 -0.967 1.00 84.62 94 LEU A C 1
ATOM 738 O O . LEU A 1 94 ? -17.970 11.847 -2.121 1.00 84.62 94 LEU A O 1
ATOM 742 N N . GLU A 1 95 ? -18.368 11.953 0.083 1.00 83.75 95 GLU A N 1
ATOM 743 C CA . GLU A 1 95 ? -19.684 12.576 -0.008 1.00 83.75 95 GLU A CA 1
ATOM 744 C C . GLU A 1 95 ? -19.647 13.989 0.582 1.00 83.75 95 GLU A C 1
ATOM 746 O O . GLU A 1 95 ? -19.102 14.219 1.662 1.00 83.75 95 GLU A O 1
ATOM 751 N N . ARG A 1 96 ? -20.284 14.948 -0.099 1.00 66.81 96 ARG A N 1
ATOM 752 C CA . ARG A 1 96 ? -20.609 16.256 0.484 1.00 66.81 96 ARG A CA 1
ATOM 753 C C . ARG A 1 96 ? -22.100 16.328 0.756 1.00 66.81 96 ARG A C 1
ATOM 755 O O . ARG A 1 96 ? -22.909 16.120 -0.145 1.00 66.81 96 ARG A O 1
ATOM 762 N N . LYS A 1 97 ? -22.470 16.709 1.978 1.00 60.16 97 LYS A N 1
ATOM 763 C CA . LYS A 1 97 ? -23.834 17.145 2.298 1.00 60.16 97 LYS A CA 1
ATOM 764 C C . LYS A 1 97 ? -23.813 18.658 2.529 1.00 60.16 97 LYS A C 1
ATOM 766 O O . LYS A 1 97 ? -23.445 19.122 3.606 1.00 60.16 97 LYS A O 1
ATOM 771 N N . GLY A 1 98 ? -24.189 19.421 1.501 1.00 68.69 98 GLY A N 1
ATOM 772 C CA . GLY A 1 98 ? -24.095 20.887 1.504 1.00 68.69 98 GLY A CA 1
ATOM 773 C C . GLY A 1 98 ? -22.642 21.384 1.507 1.00 68.69 98 GLY A C 1
ATOM 774 O O . GLY A 1 98 ? -21.771 20.751 0.917 1.00 68.69 98 GLY A O 1
ATOM 775 N N . GLU A 1 99 ? -22.366 22.500 2.188 1.00 62.09 99 GLU A N 1
ATOM 776 C CA . GLU A 1 99 ? -21.015 23.091 2.298 1.00 62.09 99 GLU A CA 1
ATOM 777 C C . GLU A 1 99 ? -20.105 22.410 3.336 1.00 62.09 99 GLU A C 1
ATOM 779 O O . GLU A 1 99 ? -18.935 22.767 3.466 1.00 62.09 99 GLU A O 1
ATOM 784 N N . LYS A 1 100 ? -20.605 21.428 4.097 1.00 57.25 100 LYS A N 1
ATOM 785 C CA . LYS A 1 100 ? -19.813 20.777 5.147 1.00 57.25 100 LYS A CA 1
ATOM 786 C C . LYS A 1 100 ? -19.175 19.490 4.636 1.00 57.25 100 LYS A C 1
ATOM 788 O O . LYS A 1 100 ? -19.852 18.500 4.365 1.00 57.25 100 LYS A O 1
ATOM 793 N N . VAL A 1 101 ? -17.851 19.533 4.552 1.00 55.59 101 VAL A N 1
ATOM 794 C CA . VAL A 1 101 ? -16.960 18.381 4.412 1.00 55.59 101 VAL A CA 1
ATOM 795 C C . VAL A 1 101 ? -16.980 17.642 5.760 1.00 55.59 101 VAL A C 1
ATOM 797 O O . VAL A 1 101 ? -16.612 18.233 6.775 1.00 55.59 101 VAL A O 1
ATOM 800 N N . LYS A 1 102 ? -17.521 16.418 5.792 1.00 55.47 102 LYS A N 1
ATOM 801 C CA . LYS A 1 102 ? -17.558 15.547 6.980 1.00 55.47 102 LYS A CA 1
ATOM 802 C C . LYS A 1 102 ? -16.527 14.444 6.856 1.00 55.47 102 LYS A C 1
ATOM 804 O O . LYS A 1 102 ? -16.546 13.795 5.794 1.00 55.47 102 LYS A O 1
#

Secondary structure (DSSP, 8-state):
------------------S-TT---PEEE-GGGGSPTT--TTGGGTT--GGG--TT-HHHHHHHHHHHHHHHTPPP-GGGTT--EEE------S-EETTEE-

Radius of gyration: 31.16 Å; chains: 1; bounding box: 60×35×106 Å